Protein AF-A0AAD7ZFY5-F1 (afdb_monomer)

Solvent-accessible surface ar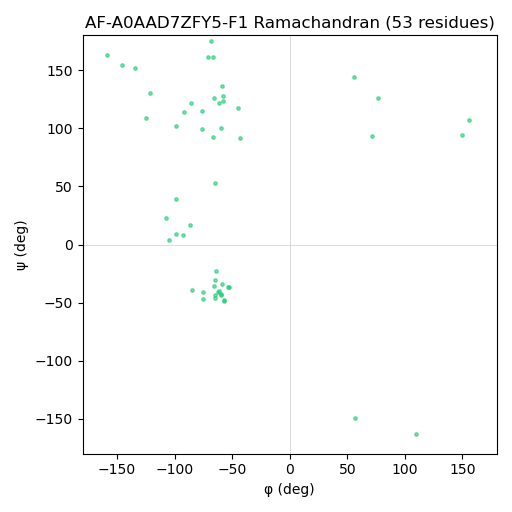ea (backbone atoms only — not comparable to full-atom values): 3882 Å² total; per-residue (Å²): 123,82,72,80,69,90,65,91,72,82,89,82,76,94,67,77,75,58,49,89,60,35,44,94,96,40,75,81,37,68,62,32,55,54,50,50,55,52,49,53,39,71,75,50,54,90,75,67,91,79,81,90,82,86,128

pLDDT: mean 81.66, std 16.0, range [50.47, 97.56]

Foldseek 3Di:
DDQPPDDPDDDDDPPPHADPQGDPVDPGDPSVVVVVVVVVCVVCPPPDPDDDDDD

Mean predicted aligned error: 8.96 Å

Radius of gyration: 16.5 Å; Cα contacts (8 Å, |Δi|>4): 20; chains: 1; bounding box: 46×18×36 Å

Organism: Diploptera punctata (NCBI:txid6984)

Secondary structure (DSSP, 8-state):
------------------BTTB-TTSPPPHHHHHHHHHHHHHHHTT---------

Structure (mmCIF, N/CA/C/O backbone):
data_AF-A0AAD7ZFY5-F1
#
_entry.id   AF-A0AAD7ZFY5-F1
#
loop_
_atom_site.group_PDB
_atom_site.id
_atom_site.type_symbol
_atom_site.label_atom_id
_atom_site.label_alt_id
_atom_site.label_comp_id
_atom_site.label_asym_id
_atom_site.label_entity_id
_atom_site.label_seq_id
_atom_site.pdbx_PDB_ins_code
_atom_site.Cartn_x
_atom_site.Cartn_y
_atom_site.Cartn_z
_atom_site.occupancy
_atom_site.B_iso_or_equiv
_atom_site.auth_seq_id
_atom_site.auth_comp_id
_atom_site.auth_asym_id
_atom_site.auth_atom_id
_atom_site.pdbx_PDB_model_num
ATOM 1 N N . CYS A 1 1 ? 10.252 -4.378 -11.784 1.00 66.56 1 CYS A N 1
ATOM 2 C CA . CYS A 1 1 ? 11.300 -3.360 -12.005 1.00 66.56 1 CYS A CA 1
ATOM 3 C C . CYS A 1 1 ? 12.458 -3.565 -11.057 1.00 66.56 1 CYS A C 1
ATOM 5 O O . CYS A 1 1 ? 12.272 -3.544 -9.847 1.00 66.56 1 CYS A O 1
ATOM 7 N N . ARG A 1 2 ? 13.646 -3.841 -11.595 1.00 61.72 2 ARG A N 1
ATOM 8 C CA . ARG A 1 2 ? 14.813 -4.117 -10.760 1.00 61.72 2 ARG A CA 1
ATOM 9 C C . ARG A 1 2 ? 15.317 -2.795 -10.194 1.00 61.72 2 ARG A C 1
ATOM 11 O O . ARG A 1 2 ? 15.747 -1.928 -10.951 1.00 61.72 2 ARG A O 1
ATOM 18 N N . ARG A 1 3 ? 15.243 -2.636 -8.873 1.00 58.59 3 ARG A N 1
ATOM 19 C CA . ARG A 1 3 ? 15.961 -1.565 -8.182 1.00 58.59 3 ARG A CA 1
ATOM 20 C C . ARG A 1 3 ? 17.438 -1.758 -8.522 1.00 58.59 3 ARG A C 1
ATOM 22 O O . ARG A 1 3 ? 17.936 -2.877 -8.409 1.00 58.59 3 ARG A O 1
ATOM 29 N N . SER A 1 4 ? 18.114 -0.719 -9.003 1.00 57.34 4 SER A N 1
ATOM 30 C CA . SER A 1 4 ? 19.565 -0.784 -9.168 1.00 57.34 4 SER A CA 1
ATOM 31 C C . SER A 1 4 ? 20.168 -0.877 -7.773 1.00 57.34 4 SER A C 1
ATOM 33 O O . SER A 1 4 ? 20.356 0.135 -7.105 1.00 57.34 4 SER A O 1
ATOM 35 N N . GLU A 1 5 ? 20.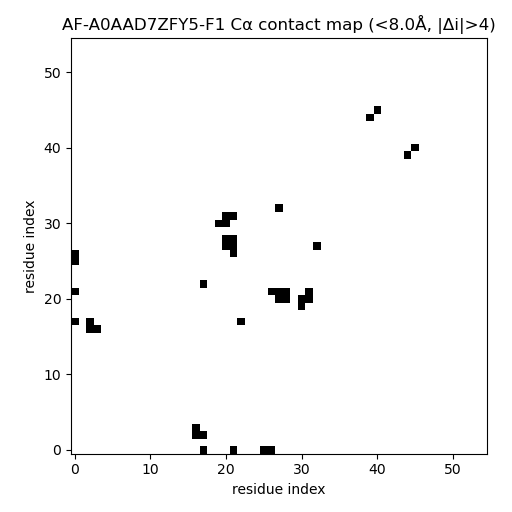403 -2.093 -7.293 1.00 58.12 5 GLU A N 1
ATOM 36 C CA . GLU A 1 5 ? 21.323 -2.312 -6.185 1.00 58.12 5 GLU A CA 1
ATOM 37 C C . GLU A 1 5 ? 22.669 -1.756 -6.643 1.00 58.12 5 GLU A C 1
ATOM 39 O O . GLU A 1 5 ? 23.125 -2.113 -7.727 1.00 58.12 5 GLU A O 1
ATOM 44 N N . ASN A 1 6 ? 23.230 -0.817 -5.875 1.00 55.66 6 ASN A N 1
ATOM 45 C CA . ASN A 1 6 ? 24.486 -0.121 -6.153 1.00 55.66 6 ASN A CA 1
ATOM 46 C C . ASN A 1 6 ? 25.571 -1.090 -6.650 1.00 55.66 6 ASN A C 1
ATOM 48 O O . ASN A 1 6 ? 26.325 -1.650 -5.858 1.00 55.66 6 ASN A O 1
ATOM 52 N N . LYS A 1 7 ? 25.683 -1.267 -7.966 1.00 50.47 7 LYS A N 1
ATOM 53 C CA . LYS A 1 7 ? 26.867 -1.838 -8.590 1.00 50.47 7 LYS A CA 1
ATOM 54 C C . LYS A 1 7 ? 27.687 -0.673 -9.101 1.00 50.47 7 LYS A C 1
ATOM 56 O O . LYS A 1 7 ? 27.369 -0.059 -10.115 1.00 50.47 7 LYS A O 1
ATOM 61 N N . ILE A 1 8 ? 28.730 -0.358 -8.341 1.00 58.12 8 ILE A N 1
ATOM 62 C CA . ILE A 1 8 ? 29.861 0.427 -8.821 1.00 58.12 8 ILE A CA 1
ATOM 63 C C . ILE A 1 8 ? 30.437 -0.370 -9.995 1.00 58.12 8 ILE A C 1
ATOM 65 O O . ILE A 1 8 ? 31.089 -1.388 -9.785 1.00 58.12 8 ILE A O 1
ATOM 69 N N . GLY A 1 9 ? 30.120 0.026 -11.226 1.00 51.72 9 GLY A N 1
ATOM 70 C CA . GLY A 1 9 ? 30.691 -0.618 -12.405 1.00 51.72 9 GLY A CA 1
ATOM 71 C C . GLY A 1 9 ? 29.793 -0.610 -13.632 1.00 51.72 9 GLY A C 1
ATOM 72 O O . GLY A 1 9 ? 29.003 -1.523 -13.828 1.00 51.72 9 GLY A O 1
ATOM 73 N N . GLY A 1 10 ? 30.012 0.399 -14.477 1.00 55.41 10 GLY A N 1
ATOM 74 C CA . GLY A 1 10 ? 30.168 0.205 -15.920 1.00 55.41 10 GLY A CA 1
ATOM 75 C C . GLY A 1 10 ? 28.937 -0.178 -16.740 1.00 55.41 10 GLY A C 1
ATOM 76 O O . GLY A 1 10 ? 28.712 -1.352 -16.995 1.00 55.41 10 GLY A O 1
ATOM 77 N N . GLY A 1 11 ? 28.277 0.851 -17.287 1.00 64.31 11 GLY A N 1
ATOM 78 C CA . GLY A 1 11 ? 27.583 0.815 -18.580 1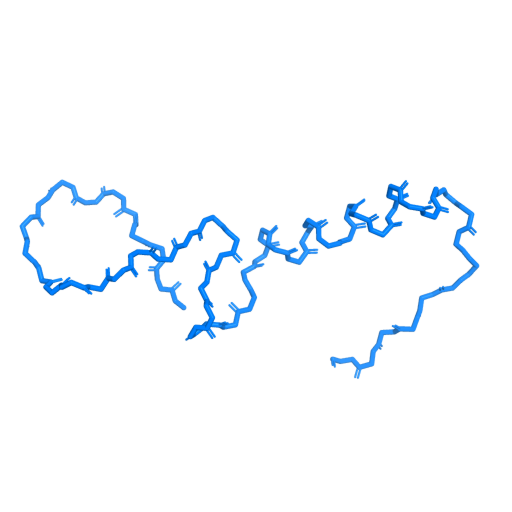.00 64.31 11 GLY A CA 1
ATOM 79 C C . GLY A 1 11 ? 26.226 0.105 -18.623 1.00 64.31 11 GLY A C 1
ATOM 80 O O . GLY A 1 11 ? 26.116 -1.057 -18.266 1.00 64.31 11 GLY A O 1
ATOM 81 N N . VAL A 1 12 ? 25.200 0.817 -19.114 1.00 54.28 12 VAL A N 1
ATOM 82 C CA . VAL A 1 12 ? 24.096 0.360 -19.996 1.00 54.28 12 VAL A CA 1
ATOM 83 C C . VAL A 1 12 ? 22.888 1.289 -19.812 1.00 54.28 12 VAL A C 1
ATOM 85 O O . VAL A 1 12 ? 22.165 1.177 -18.827 1.00 54.28 12 VAL A O 1
ATOM 88 N N . ALA A 1 13 ? 22.661 2.121 -20.838 1.00 53.53 13 ALA A N 1
ATOM 89 C CA . ALA A 1 13 ? 21.447 2.870 -21.184 1.00 53.53 13 ALA A CA 1
ATOM 90 C C . ALA A 1 13 ? 20.854 3.817 -20.122 1.00 53.53 13 ALA A C 1
ATOM 92 O O . ALA A 1 13 ? 20.798 3.526 -18.936 1.00 53.53 13 ALA A O 1
ATOM 93 N N . ASN A 1 14 ? 20.317 4.943 -20.590 1.00 54.34 14 ASN A N 1
ATOM 94 C CA . ASN A 1 14 ? 19.526 5.925 -19.842 1.00 54.34 14 ASN A CA 1
ATOM 95 C C . ASN A 1 14 ? 18.181 5.333 -19.352 1.00 54.34 14 ASN A C 1
ATOM 97 O O . ASN A 1 14 ? 17.103 5.844 -19.646 1.00 54.34 14 ASN A O 1
ATOM 101 N N . ARG A 1 15 ? 18.218 4.192 -18.658 1.00 60.91 15 ARG A N 1
ATOM 102 C CA . ARG A 1 15 ? 17.086 3.649 -17.920 1.00 60.91 15 ARG A CA 1
ATOM 103 C C . ARG A 1 15 ? 16.993 4.485 -16.660 1.00 60.91 15 ARG A C 1
ATOM 105 O O . ARG A 1 15 ? 17.772 4.277 -15.731 1.00 60.91 15 ARG A O 1
ATOM 112 N N . ARG A 1 16 ? 16.079 5.462 -16.662 1.00 67.56 16 ARG A N 1
ATOM 113 C CA . ARG A 1 16 ? 15.706 6.194 -15.446 1.00 67.56 16 ARG A CA 1
ATOM 114 C C . ARG A 1 16 ? 15.523 5.169 -14.333 1.00 67.56 16 ARG A C 1
ATOM 116 O O . ARG A 1 16 ? 14.719 4.246 -14.455 1.00 67.56 16 ARG A O 1
ATOM 123 N N . LEU A 1 17 ? 16.350 5.280 -13.301 1.00 74.50 17 LEU A N 1
ATOM 124 C CA . LEU A 1 17 ? 16.268 4.387 -12.160 1.00 74.50 17 LEU A CA 1
ATOM 125 C C . LEU A 1 17 ? 14.931 4.644 -11.467 1.00 74.50 17 LEU A C 1
ATOM 127 O O . LEU A 1 17 ? 14.624 5.788 -11.133 1.00 74.50 17 LEU A O 1
ATOM 131 N N . ALA A 1 18 ? 14.145 3.587 -11.264 1.00 83.75 18 ALA A N 1
ATOM 132 C CA . ALA A 1 18 ? 12.889 3.691 -10.534 1.00 83.75 18 ALA A CA 1
ATOM 133 C C . ALA A 1 18 ? 13.145 4.226 -9.115 1.00 83.75 18 ALA A C 1
ATOM 135 O O . ALA A 1 18 ? 14.096 3.810 -8.440 1.00 83.75 18 ALA A O 1
ATOM 136 N N . GLY A 1 19 ? 12.298 5.154 -8.667 1.00 88.31 19 GLY A N 1
ATOM 137 C CA . GLY A 1 19 ? 12.399 5.758 -7.343 1.00 88.31 19 GLY A CA 1
ATOM 138 C C . GLY A 1 19 ? 12.086 4.763 -6.220 1.00 88.31 19 GLY A C 1
ATOM 139 O O . GLY A 1 19 ? 11.659 3.633 -6.452 1.00 88.31 19 GLY A O 1
ATOM 140 N N . LYS A 1 20 ? 12.246 5.193 -4.957 1.00 91.31 20 LYS A N 1
ATOM 141 C CA . LYS A 1 20 ? 11.939 4.365 -3.767 1.00 91.31 20 LYS A CA 1
ATOM 142 C C . LYS A 1 20 ? 10.520 3.785 -3.798 1.00 91.31 20 LYS A C 1
ATOM 144 O O . LYS A 1 20 ? 10.314 2.672 -3.319 1.00 91.31 20 LYS A O 1
ATOM 149 N N . PHE A 1 21 ? 9.567 4.551 -4.318 1.00 93.56 21 PHE A N 1
ATOM 150 C CA . PHE A 1 21 ? 8.154 4.187 -4.395 1.00 93.56 21 PHE A CA 1
ATOM 151 C C . PHE A 1 21 ? 7.741 3.652 -5.774 1.00 93.56 21 PHE A C 1
ATOM 153 O O . PHE A 1 21 ? 6.562 3.421 -5.996 1.00 93.56 21 PHE A O 1
ATOM 160 N N . GLY A 1 22 ? 8.699 3.403 -6.672 1.00 92.62 22 GLY A N 1
ATOM 161 C CA . GLY A 1 22 ? 8.451 2.822 -7.990 1.00 92.62 22 GLY A CA 1
ATOM 162 C C . GLY A 1 22 ? 8.655 3.801 -9.145 1.00 92.62 22 GLY A C 1
ATOM 163 O O . GLY A 1 22 ? 9.323 4.828 -9.010 1.00 92.62 22 GLY A O 1
ATOM 164 N N . ASP A 1 23 ? 8.109 3.418 -10.293 1.00 91.19 23 ASP A N 1
ATOM 165 C CA . ASP A 1 23 ? 8.051 4.165 -11.550 1.00 91.19 23 ASP A CA 1
ATOM 166 C C . ASP A 1 23 ? 6.723 3.813 -12.233 1.00 91.19 23 ASP A C 1
ATOM 168 O O . ASP A 1 23 ? 6.181 2.737 -11.991 1.00 91.19 23 ASP A O 1
ATOM 172 N N .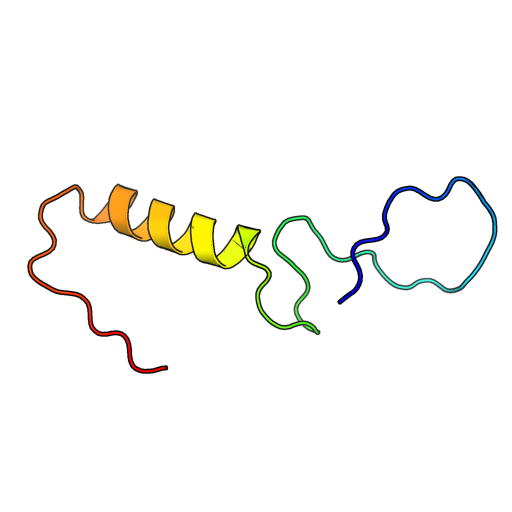 TYR A 1 24 ? 6.202 4.696 -13.081 1.00 91.62 24 TYR A N 1
ATOM 173 C CA . TYR A 1 24 ? 4.919 4.479 -13.754 1.00 91.62 24 TYR A CA 1
ATOM 174 C C . TYR A 1 24 ? 4.915 3.283 -14.715 1.00 91.62 24 TYR A C 1
ATOM 176 O O . TYR A 1 24 ? 3.856 2.736 -14.995 1.00 91.62 24 TYR A O 1
ATOM 184 N N . ASN A 1 25 ? 6.080 2.852 -15.207 1.00 90.75 25 ASN A N 1
ATOM 185 C CA . ASN A 1 25 ? 6.202 1.677 -16.078 1.00 90.75 25 ASN A CA 1
ATOM 186 C C . ASN A 1 25 ? 6.337 0.360 -15.288 1.00 90.75 25 ASN A C 1
ATOM 188 O O . ASN A 1 25 ? 6.819 -0.644 -15.818 1.00 90.75 25 ASN A O 1
ATOM 192 N N . CYS A 1 26 ? 5.989 0.374 -14.003 1.00 89.12 26 CYS A N 1
ATOM 193 C CA . CYS A 1 26 ? 6.151 -0.728 -13.069 1.00 89.12 26 CYS A CA 1
ATOM 194 C C . CYS A 1 26 ? 4.885 -0.915 -12.244 1.00 89.12 26 CYS A C 1
ATOM 196 O O . CYS A 1 26 ? 4.221 0.057 -11.895 1.00 89.12 26 CYS A O 1
ATOM 198 N N . ASP A 1 27 ? 4.650 -2.145 -11.803 1.00 93.06 27 ASP A N 1
ATOM 199 C CA . ASP A 1 27 ? 3.737 -2.379 -10.692 1.00 93.06 27 ASP A CA 1
ATOM 200 C C . ASP A 1 27 ? 4.285 -1.803 -9.379 1.00 93.06 27 ASP A C 1
ATOM 202 O O . ASP A 1 27 ? 5.489 -1.559 -9.207 1.00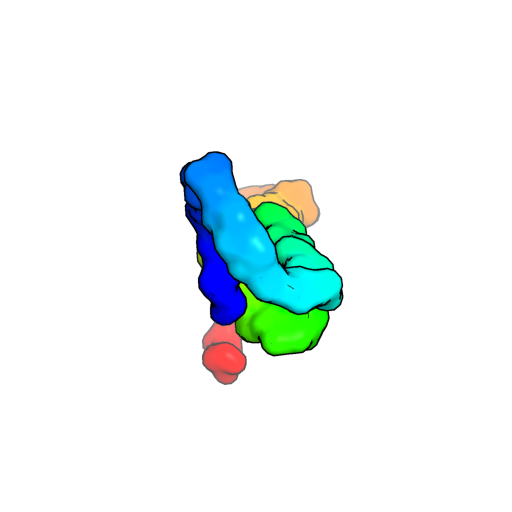 93.06 27 ASP A O 1
ATOM 206 N N . SER A 1 28 ? 3.370 -1.619 -8.430 1.00 94.44 28 SER A N 1
ATOM 207 C CA . SER A 1 28 ? 3.639 -1.042 -7.118 1.00 94.44 28 SER A CA 1
ATOM 208 C C . SER A 1 28 ? 4.638 -1.881 -6.306 1.00 94.44 28 SER A C 1
ATOM 210 O O . SER A 1 28 ? 4.358 -3.043 -5.999 1.00 94.44 28 SER A O 1
ATOM 212 N N . PRO A 1 29 ? 5.787 -1.320 -5.877 1.00 94.75 29 PRO A N 1
ATOM 213 C CA . PRO A 1 29 ? 6.669 -2.005 -4.940 1.00 94.75 29 PRO A CA 1
ATOM 214 C C . PRO A 1 29 ? 6.052 -2.053 -3.535 1.00 94.75 29 PRO A C 1
ATOM 216 O O . PRO A 1 29 ? 5.223 -1.216 -3.174 1.00 94.75 29 PRO A O 1
ATOM 219 N N . TRP A 1 30 ? 6.542 -2.964 -2.686 1.00 94.88 30 TRP A N 1
ATOM 220 C CA . TRP A 1 30 ? 6.088 -3.085 -1.292 1.00 94.88 30 TRP A CA 1
ATOM 221 C C . TRP A 1 30 ? 6.175 -1.767 -0.506 1.00 94.88 30 TRP A C 1
ATOM 223 O O . TRP A 1 30 ? 5.287 -1.442 0.274 1.00 94.88 30 TRP A O 1
ATOM 233 N N . SER A 1 31 ? 7.214 -0.964 -0.757 1.00 96.06 31 SER A N 1
ATOM 234 C CA . SER A 1 31 ? 7.381 0.364 -0.153 1.00 96.06 31 SER A CA 1
ATOM 235 C C . SER A 1 31 ? 6.222 1.317 -0.456 1.00 96.06 31 SER A C 1
ATOM 237 O O . SER A 1 31 ? 5.888 2.140 0.395 1.00 96.06 31 SER A O 1
ATOM 239 N N . LEU A 1 32 ? 5.616 1.226 -1.645 1.00 96.62 32 LEU A N 1
ATOM 240 C CA . LEU A 1 32 ? 4.449 2.023 -2.015 1.00 96.62 32 LEU A CA 1
ATOM 241 C C . LEU A 1 32 ? 3.192 1.492 -1.320 1.00 96.62 32 LEU A C 1
ATOM 243 O O . LEU A 1 32 ? 2.485 2.277 -0.691 1.00 96.62 32 LEU A O 1
ATOM 247 N N . VAL A 1 33 ? 2.964 0.175 -1.351 1.00 97.00 33 VAL A N 1
ATOM 248 C CA . VAL A 1 33 ? 1.814 -0.472 -0.689 1.00 97.00 33 VAL A CA 1
ATOM 249 C C . VAL A 1 33 ? 1.790 -0.160 0.810 1.00 97.00 33 VAL A C 1
ATOM 251 O O . VAL A 1 33 ? 0.779 0.294 1.345 1.00 97.00 33 VAL A O 1
ATOM 254 N N . GLU A 1 34 ? 2.928 -0.309 1.486 1.00 97.56 34 GLU A N 1
ATOM 255 C CA . GLU A 1 34 ?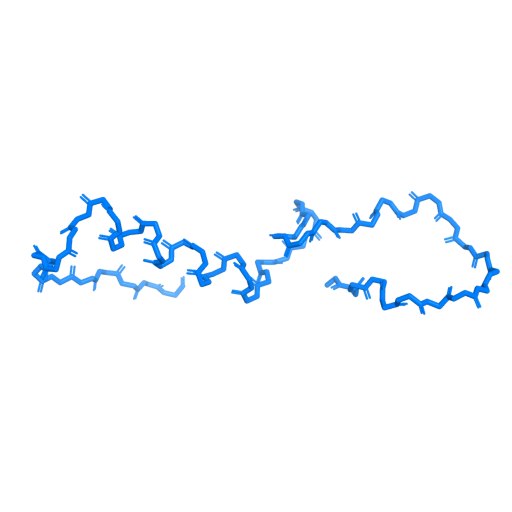 3.057 0.002 2.910 1.00 97.56 34 GLU A CA 1
ATOM 256 C C . GLU A 1 34 ? 2.793 1.492 3.196 1.00 97.56 34 GLU A C 1
ATOM 258 O O . GLU A 1 34 ? 2.121 1.841 4.171 1.00 97.56 34 GLU A O 1
ATOM 263 N N . SER A 1 35 ? 3.290 2.390 2.338 1.00 97.50 35 SER A N 1
ATOM 264 C CA . SER A 1 35 ? 3.061 3.830 2.493 1.00 97.50 35 SER A CA 1
ATOM 265 C C . SER A 1 35 ? 1.591 4.215 2.315 1.00 97.50 35 SER A C 1
ATOM 267 O O . SER A 1 35 ? 1.099 5.070 3.051 1.00 97.50 35 SER A O 1
ATOM 269 N N . ALA A 1 36 ? 0.873 3.547 1.407 1.00 96.88 36 ALA A N 1
ATOM 270 C CA . ALA A 1 36 ? -0.554 3.752 1.206 1.00 96.88 36 ALA A CA 1
ATOM 271 C C . ALA A 1 36 ? -1.344 3.332 2.453 1.00 96.88 36 ALA A C 1
ATOM 273 O O . ALA A 1 36 ? -2.152 4.113 2.953 1.00 96.88 36 ALA A O 1
ATOM 274 N N . ALA A 1 37 ? -1.041 2.163 3.028 1.00 95.06 37 ALA A N 1
ATOM 275 C CA . ALA A 1 37 ? -1.674 1.708 4.265 1.00 95.06 37 ALA A CA 1
ATOM 276 C C . ALA A 1 37 ? -1.432 2.675 5.439 1.00 95.06 37 ALA A C 1
ATOM 278 O O . ALA A 1 37 ? -2.367 3.038 6.158 1.00 95.06 37 ALA A O 1
ATOM 279 N N . LYS A 1 38 ? -0.195 3.171 5.594 1.00 95.56 38 LYS A N 1
ATOM 280 C CA . LYS A 1 38 ? 0.141 4.203 6.593 1.00 95.56 38 LYS A CA 1
ATOM 281 C C . LYS A 1 38 ? -0.634 5.502 6.353 1.00 95.56 38 LYS A C 1
ATOM 283 O O . LYS A 1 38 ? -1.111 6.106 7.311 1.00 95.56 38 LYS A O 1
ATOM 288 N N . ALA A 1 39 ? -0.799 5.911 5.095 1.00 95.94 39 ALA A N 1
ATOM 289 C CA . ALA A 1 39 ? -1.570 7.098 4.743 1.00 95.94 39 ALA A CA 1
ATOM 290 C C . ALA A 1 39 ? -3.061 6.942 5.091 1.00 95.94 39 ALA A C 1
ATOM 292 O O . ALA A 1 39 ? -3.630 7.857 5.688 1.00 95.94 39 ALA A O 1
ATOM 293 N N . MET A 1 40 ? -3.677 5.789 4.798 1.00 94.31 40 MET A N 1
ATOM 294 C CA . MET A 1 40 ? -5.064 5.500 5.195 1.00 94.31 40 MET A CA 1
ATOM 295 C C . MET A 1 40 ? -5.234 5.610 6.712 1.00 94.31 40 MET A C 1
ATOM 297 O O . MET A 1 40 ? -6.111 6.337 7.177 1.00 94.31 40 MET A O 1
ATOM 301 N N . ARG A 1 41 ? -4.331 4.983 7.478 1.00 91.44 41 ARG A N 1
ATOM 302 C CA . ARG A 1 41 ? -4.329 5.073 8.943 1.00 91.44 41 ARG A CA 1
ATOM 303 C C . ARG A 1 41 ? -4.171 6.512 9.435 1.00 91.44 41 ARG A C 1
ATOM 305 O O . ARG A 1 41 ? -4.860 6.923 10.356 1.00 91.44 41 ARG A O 1
ATOM 312 N N . SER A 1 42 ? -3.285 7.301 8.827 1.00 93.31 42 SER A N 1
ATOM 313 C CA . SER A 1 42 ? -3.074 8.693 9.256 1.00 93.31 42 SER A CA 1
ATOM 314 C C . SER A 1 42 ? -4.300 9.587 9.045 1.00 93.31 42 SER A C 1
ATOM 316 O O . SER A 1 42 ? -4.507 10.520 9.813 1.00 93.31 42 SER A O 1
ATOM 318 N N . LYS A 1 43 ? -5.116 9.302 8.022 1.00 91.12 43 LYS A N 1
ATOM 319 C CA . LYS A 1 43 ? -6.311 10.089 7.688 1.00 91.12 43 LYS A CA 1
ATOM 320 C C . LYS A 1 43 ? -7.538 9.684 8.491 1.00 91.12 43 LYS A C 1
ATOM 322 O O . LYS A 1 43 ? -8.325 10.545 8.861 1.00 91.12 43 LYS A O 1
ATOM 327 N N . HIS A 1 44 ? -7.709 8.386 8.715 1.00 86.94 44 HIS A N 1
ATOM 328 C CA . HIS A 1 44 ? -8.907 7.834 9.343 1.00 86.94 44 HIS A CA 1
ATOM 329 C C . HIS A 1 44 ? -8.682 7.399 10.791 1.00 86.94 44 HIS A C 1
ATOM 331 O O . HIS A 1 44 ? -9.593 6.846 11.389 1.00 86.94 44 HIS A O 1
ATOM 337 N N . GLY A 1 45 ? -7.488 7.629 11.347 1.00 79.19 45 GLY A N 1
ATOM 338 C CA . GLY A 1 45 ? -7.141 7.209 12.699 1.00 79.19 45 GLY A CA 1
ATOM 339 C C . GLY A 1 45 ? -7.313 5.703 12.892 1.00 79.19 45 GLY A C 1
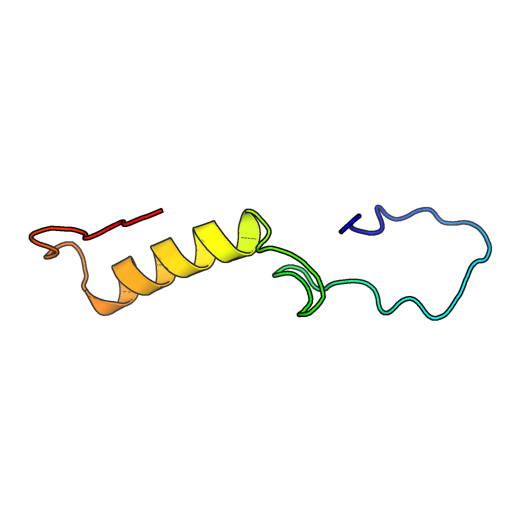ATOM 340 O O . GLY A 1 45 ? -7.158 4.912 11.960 1.00 79.19 45 GLY A O 1
ATOM 341 N N . ASP A 1 46 ? -7.652 5.320 14.119 1.00 81.25 46 ASP A N 1
ATOM 342 C CA . ASP A 1 46 ? -7.980 3.936 14.463 1.00 81.25 46 ASP A CA 1
ATOM 343 C C . ASP A 1 46 ? -9.506 3.663 14.360 1.00 81.25 46 ASP A C 1
ATOM 345 O O . ASP A 1 46 ? -9.964 2.587 14.732 1.00 81.25 46 ASP A O 1
ATOM 349 N N . ASN A 1 47 ? -10.309 4.606 13.839 1.00 82.62 47 ASN A N 1
ATOM 350 C CA . ASN A 1 47 ? -11.778 4.517 13.759 1.00 82.62 47 ASN A CA 1
ATOM 351 C C . ASN A 1 47 ? -12.306 4.074 12.379 1.00 82.62 47 ASN A C 1
ATOM 353 O O . ASN A 1 47 ? -13.312 4.591 11.889 1.00 82.62 47 ASN A O 1
ATOM 357 N N . ILE A 1 48 ? -11.623 3.12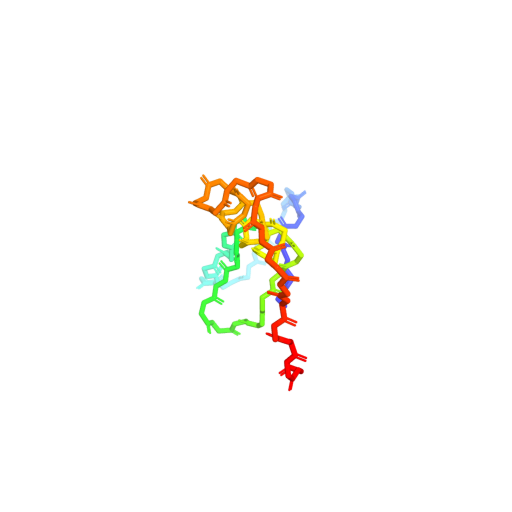0 11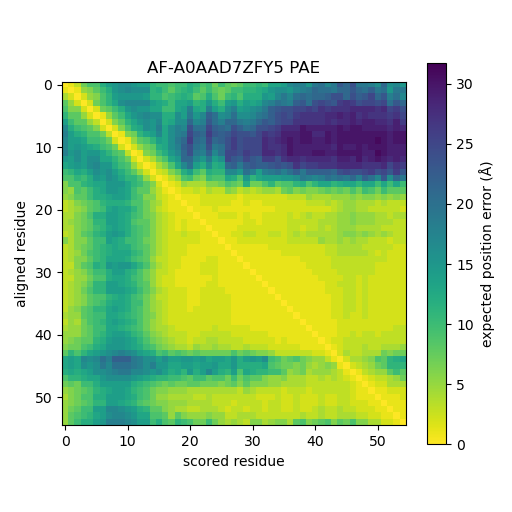.745 1.00 87.69 48 ILE A N 1
ATOM 358 C CA . ILE A 1 48 ? -12.081 2.481 10.505 1.00 87.69 48 ILE A CA 1
ATOM 359 C C . ILE A 1 48 ? -13.014 1.321 10.867 1.00 87.69 48 ILE A C 1
ATOM 361 O O . ILE A 1 48 ? -12.600 0.388 11.548 1.00 87.69 48 ILE A O 1
ATOM 365 N N . GLU A 1 49 ? -14.256 1.354 10.384 1.00 88.50 49 GLU A N 1
ATOM 366 C CA . GLU A 1 49 ? -15.235 0.284 10.631 1.00 88.50 49 GLU A CA 1
ATOM 367 C C . GLU A 1 49 ? -14.959 -0.964 9.784 1.00 88.50 49 GLU A C 1
ATOM 369 O O . GLU A 1 49 ? -15.058 -2.090 10.268 1.00 88.50 49 GLU A O 1
ATOM 374 N N . PHE A 1 50 ? -14.593 -0.774 8.514 1.00 92.88 50 PHE A N 1
ATOM 375 C CA . PHE A 1 50 ? -14.256 -1.856 7.592 1.00 92.88 50 PHE A CA 1
ATOM 376 C C . PHE A 1 50 ? -13.392 -1.356 6.427 1.00 92.88 50 PHE A C 1
ATOM 378 O O . PHE A 1 50 ? -13.318 -0.160 6.145 1.00 92.88 50 PHE A O 1
ATOM 385 N N . VAL A 1 51 ? -12.746 -2.293 5.728 1.00 93.62 51 VAL A N 1
ATOM 386 C CA . VAL A 1 51 ? -11.971 -2.038 4.506 1.00 93.62 51 VAL A CA 1
ATOM 387 C C . VAL A 1 51 ? -12.560 -2.867 3.371 1.00 93.62 51 VAL A C 1
ATOM 389 O O . VAL A 1 51 ? -12.742 -4.074 3.511 1.00 93.62 51 VAL A O 1
ATOM 392 N N . LEU A 1 52 ? -12.820 -2.226 2.233 1.00 95.25 52 LEU A N 1
ATOM 393 C CA . LEU A 1 52 ? -13.132 -2.916 0.984 1.00 95.25 52 LEU A CA 1
ATOM 394 C C . LEU A 1 52 ? -11.828 -3.124 0.204 1.00 95.25 52 LEU A C 1
ATOM 396 O O . LEU A 1 52 ? -11.212 -2.153 -0.230 1.00 95.25 52 LEU A O 1
ATOM 400 N N . TRP A 1 53 ? -11.403 -4.379 0.033 1.00 93.25 53 TRP A N 1
ATOM 401 C CA . TRP A 1 53 ? -10.220 -4.745 -0.754 1.00 93.25 53 TRP A CA 1
ATOM 402 C C . TRP A 1 53 ? -10.608 -5.765 -1.825 1.00 93.25 53 TRP A C 1
ATOM 404 O O . TRP A 1 53 ? -10.937 -6.907 -1.520 1.00 93.25 53 TRP A O 1
ATOM 414 N N . THR A 1 54 ? -10.605 -5.334 -3.086 1.00 94.94 54 THR A N 1
ATOM 415 C CA . THR A 1 54 ? -11.219 -6.063 -4.208 1.00 94.94 54 THR A CA 1
ATOM 416 C C . THR A 1 54 ? -10.221 -6.707 -5.173 1.00 94.94 54 THR A C 1
ATOM 418 O O . THR A 1 54 ? -10.594 -6.984 -6.310 1.00 94.94 54 THR A O 1
ATOM 421 N N . GLY A 1 55 ? -8.986 -6.967 -4.730 1.00 84.31 55 GLY A N 1
ATOM 422 C CA . GLY A 1 55 ? -7.905 -7.448 -5.600 1.00 84.31 55 GLY A CA 1
ATOM 423 C C . GLY A 1 55 ? -7.178 -6.306 -6.285 1.00 84.31 55 GLY A C 1
ATOM 424 O O . GLY A 1 55 ? -7.804 -5.634 -7.131 1.00 84.31 55 GLY A O 1
#

Sequence (55 aa):
CRRSENKIGGGVANRRLAGKFGDYNCDSPWSLVESAAKAMRSKHGDNIEFVLWTG